Protein AF-A0A498JX11-F1 (afdb_monomer_lite)

InterPro domains:
  IPR011598 Myc-type, basic helix-loop-helix (bHLH) domain [PF00010] (47-92)
  IPR011598 Myc-type, basic helix-loop-helix (bHLH) domain [PS50888] (42-91)
  IPR011598 Myc-type, basic helix-loop-helix (bHLH) domain [SM00353] (48-97)
  IPR036638 Helix-loop-helix DNA-binding domain superfamily [G3DSA:4.10.280.10] (25-108)
  IPR036638 Helix-loop-helix DNA-binding domain superfamily [SSF47459] (40-107)
  IPR045084 Transcription factor AIB/MYC-like [PTHR11514] (12-120)

Organism: Malus domestica (NCBI:txid3750)

Radius of gyration: 34.38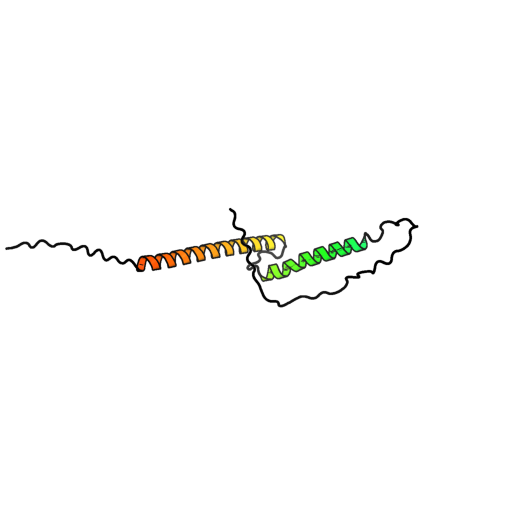 Å; chains: 1; bounding box: 80×52×100 Å

Structure (mmCIF, N/CA/C/O backbone):
data_AF-A0A498JX11-F1
#
_entry.id   AF-A0A498JX11-F1
#
loop_
_atom_site.group_PDB
_atom_site.id
_atom_site.type_symbol
_atom_site.label_atom_id
_atom_site.label_alt_id
_atom_site.label_comp_id
_atom_site.label_asym_id
_atom_site.label_entity_id
_atom_site.label_seq_id
_atom_site.pdbx_PDB_ins_code
_atom_site.Cartn_x
_atom_site.Cartn_y
_atom_site.Cartn_z
_atom_site.occupancy
_atom_site.B_iso_or_equiv
_atom_site.auth_seq_id
_atom_site.auth_comp_id
_atom_site.auth_asym_id
_atom_site.auth_atom_id
_atom_site.pdbx_PDB_model_num
ATOM 1 N N . MET A 1 1 ? 4.406 -20.266 25.451 1.00 38.91 1 MET A N 1
ATOM 2 C CA . MET A 1 1 ? 3.554 -20.616 24.299 1.00 38.91 1 MET A CA 1
ATOM 3 C C . MET A 1 1 ? 3.260 -19.343 23.528 1.00 38.91 1 MET A C 1
ATOM 5 O O . MET A 1 1 ? 2.723 -18.423 24.124 1.00 38.91 1 MET A O 1
ATOM 9 N N . VAL A 1 2 ? 3.672 -19.253 22.264 1.00 48.50 2 VAL A N 1
ATOM 10 C CA . VAL A 1 2 ? 3.194 -18.215 21.340 1.00 48.50 2 VAL A CA 1
ATOM 11 C C . VAL A 1 2 ? 2.229 -18.909 20.391 1.00 48.50 2 VAL A C 1
ATOM 13 O O . VAL A 1 2 ? 2.639 -19.773 19.618 1.00 48.50 2 VAL A O 1
ATOM 16 N N . ASP A 1 3 ? 0.941 -18.621 20.535 1.00 47.66 3 ASP A N 1
ATOM 17 C CA . ASP A 1 3 ? -0.094 -19.278 19.746 1.00 47.66 3 ASP A CA 1
ATOM 18 C C . ASP A 1 3 ? -0.026 -18.777 18.304 1.00 47.66 3 ASP A C 1
ATOM 20 O O . ASP A 1 3 ? -0.238 -17.600 18.000 1.00 47.66 3 ASP A O 1
ATOM 24 N N . GLY A 1 4 ? 0.336 -19.697 17.412 1.00 51.31 4 GLY A N 1
ATOM 25 C CA . GLY A 1 4 ? 0.291 -19.502 15.976 1.00 51.31 4 GLY A CA 1
ATOM 26 C C . GLY A 1 4 ? -1.156 -19.428 15.509 1.00 51.31 4 GLY A C 1
ATOM 27 O O . GLY A 1 4 ? -1.877 -20.424 15.517 1.00 51.31 4 GLY A O 1
ATOM 28 N N . PHE A 1 5 ? -1.574 -18.252 15.056 1.00 55.84 5 PHE A N 1
ATOM 29 C CA . PHE A 1 5 ? -2.857 -18.085 14.386 1.00 55.84 5 PHE A CA 1
ATOM 30 C C . PHE A 1 5 ? -2.720 -18.449 12.906 1.00 55.84 5 PHE A C 1
ATOM 32 O O . PHE A 1 5 ? -2.369 -17.623 12.066 1.00 55.84 5 PHE A O 1
ATOM 39 N N . ASN A 1 6 ? -3.009 -19.713 12.593 1.00 54.31 6 ASN A N 1
ATOM 40 C CA . ASN A 1 6 ? -3.328 -20.159 11.241 1.00 54.31 6 ASN A CA 1
ATOM 41 C C . ASN A 1 6 ? -4.836 -19.977 11.012 1.00 54.31 6 ASN A C 1
ATOM 43 O O . ASN A 1 6 ? -5.638 -20.762 11.520 1.00 54.31 6 ASN A O 1
ATOM 47 N N . VAL A 1 7 ? -5.233 -18.947 10.262 1.00 51.97 7 VAL A N 1
ATOM 48 C CA . VAL A 1 7 ? -6.620 -18.786 9.807 1.00 51.97 7 VAL A CA 1
ATOM 49 C C . VAL A 1 7 ? -6.701 -19.257 8.361 1.00 51.97 7 VAL A C 1
ATOM 51 O O . VAL A 1 7 ? -6.302 -18.568 7.425 1.00 51.97 7 VAL A O 1
ATOM 54 N N . GLN A 1 8 ? -7.239 -20.463 8.194 1.00 43.38 8 GLN A N 1
ATOM 55 C CA . GLN A 1 8 ? -7.683 -21.007 6.919 1.00 43.38 8 GLN A CA 1
ATOM 56 C C . GLN A 1 8 ? -8.914 -20.218 6.444 1.00 43.38 8 GLN A C 1
ATOM 58 O O . GLN A 1 8 ? -10.051 -20.651 6.623 1.00 43.38 8 GLN A O 1
ATOM 63 N N . THR A 1 9 ? -8.713 -19.062 5.817 1.00 40.97 9 THR A N 1
ATOM 64 C CA . THR A 1 9 ? -9.792 -18.386 5.090 1.00 40.97 9 THR A CA 1
ATOM 65 C C . THR A 1 9 ? -9.916 -19.028 3.711 1.00 40.97 9 THR A C 1
ATOM 67 O O . THR A 1 9 ? -9.138 -18.748 2.800 1.00 40.97 9 THR A O 1
ATOM 70 N N . ARG A 1 10 ? -10.895 -19.925 3.545 1.00 53.28 10 ARG A N 1
ATOM 71 C CA . ARG A 1 10 ? -11.381 -20.320 2.218 1.00 53.28 10 ARG A CA 1
ATOM 72 C C . ARG A 1 10 ? -12.186 -19.158 1.638 1.00 53.28 10 ARG A C 1
ATOM 74 O O . ARG A 1 10 ? -13.360 -19.005 1.952 1.00 53.28 10 ARG A O 1
ATOM 81 N N . VAL A 1 11 ? -11.547 -18.351 0.798 1.00 43.91 11 VAL A N 1
ATOM 82 C CA . VAL A 1 11 ? -12.245 -17.463 -0.138 1.00 43.91 11 VAL A CA 1
ATOM 83 C C . VAL A 1 11 ? -12.366 -18.220 -1.456 1.00 43.91 11 VAL A C 1
ATOM 85 O O . VAL A 1 11 ? -11.358 -18.556 -2.077 1.00 43.91 11 VAL A O 1
ATOM 88 N N . SER A 1 12 ? -13.600 -18.554 -1.835 1.00 46.38 12 SER A N 1
ATOM 89 C CA . SER A 1 12 ? -13.906 -19.169 -3.125 1.00 46.38 12 SER A CA 1
ATOM 90 C C . SER A 1 12 ? -13.601 -18.208 -4.275 1.00 46.38 12 SER A C 1
ATOM 92 O O . SER A 1 12 ? -14.033 -17.061 -4.281 1.00 46.38 12 SER A O 1
ATOM 94 N N . SER A 1 13 ? -12.843 -18.759 -5.221 1.00 57.03 13 SER A N 1
ATOM 95 C CA . SER A 1 13 ? -12.492 -18.366 -6.585 1.00 57.03 13 SER A CA 1
ATOM 96 C C . SER A 1 13 ? -13.378 -17.364 -7.335 1.00 57.03 13 SER A C 1
ATOM 98 O O . SER A 1 13 ? -14.530 -17.660 -7.629 1.00 57.03 13 SER A O 1
ATOM 100 N N . SER A 1 14 ? -12.730 -16.291 -7.802 1.00 53.22 14 SER A N 1
ATOM 101 C CA . SER A 1 14 ? -12.893 -15.593 -9.098 1.00 53.22 14 SER A CA 1
ATOM 102 C C . SER A 1 14 ? -11.973 -14.358 -9.015 1.00 53.22 14 SER A C 1
ATOM 104 O O . SER A 1 14 ? -12.161 -13.546 -8.122 1.00 53.22 14 SER A O 1
ATOM 106 N N . GLU A 1 15 ? -10.893 -14.154 -9.766 1.00 49.22 15 GLU A N 1
ATOM 107 C CA . GLU A 1 15 ? -10.602 -14.497 -11.150 1.00 49.22 15 GLU A CA 1
ATOM 108 C C . GLU A 1 15 ? -9.106 -14.804 -11.322 1.00 49.22 15 GLU A C 1
ATOM 110 O O . GLU A 1 15 ? -8.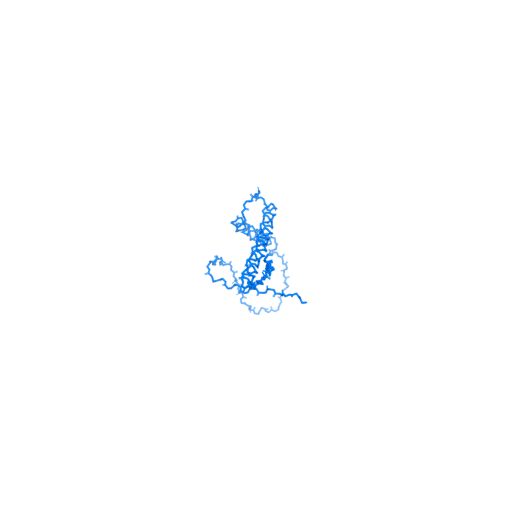225 -14.085 -10.846 1.00 49.22 15 GLU A O 1
ATOM 115 N N . LEU A 1 16 ? -8.825 -15.908 -12.009 1.00 41.50 16 LEU A N 1
ATOM 116 C CA . LEU A 1 16 ? -7.495 -16.262 -12.481 1.00 41.50 16 LEU A CA 1
ATOM 117 C C . LEU A 1 16 ? -7.209 -15.453 -13.747 1.00 41.50 16 LEU A C 1
ATOM 119 O O . LEU A 1 16 ? -7.772 -15.740 -14.803 1.00 41.50 16 LEU A O 1
ATOM 123 N N . LEU A 1 17 ? -6.291 -14.493 -13.660 1.00 41.75 17 LEU A N 1
ATOM 124 C CA . LEU A 1 17 ? -5.595 -14.001 -14.845 1.00 41.75 17 LEU A CA 1
ATOM 125 C C . LEU A 1 17 ? -4.684 -15.128 -15.347 1.00 41.75 17 LEU A C 1
ATOM 127 O O . LEU A 1 17 ? -3.610 -15.378 -14.800 1.00 41.75 17 LEU A O 1
ATOM 131 N N . LYS A 1 18 ? -5.186 -15.853 -16.350 1.00 41.59 18 LYS A N 1
ATOM 132 C CA . LYS A 1 18 ? -4.407 -16.735 -17.218 1.00 41.59 18 LYS A CA 1
ATOM 133 C C . LYS A 1 18 ? -3.422 -15.879 -18.011 1.00 41.59 18 LYS A C 1
ATOM 135 O O . LYS A 1 18 ? -3.859 -15.080 -18.828 1.00 41.59 18 LYS A O 1
ATOM 140 N N . ASP A 1 19 ? -2.134 -16.122 -17.821 1.00 37.06 19 ASP A N 1
ATOM 141 C CA . ASP A 1 19 ? -1.141 -15.943 -18.877 1.00 37.06 19 ASP A CA 1
ATOM 142 C C . ASP A 1 19 ? -0.422 -17.289 -19.040 1.00 37.06 19 ASP A C 1
ATOM 144 O O . ASP A 1 19 ? 0.298 -17.751 -18.155 1.00 37.06 19 ASP A O 1
ATOM 148 N N . GLU A 1 20 ? -0.737 -17.944 -20.156 1.00 42.91 20 GLU A N 1
ATOM 149 C CA . GLU A 1 20 ? -0.110 -19.156 -20.690 1.00 42.91 20 GLU A CA 1
ATOM 150 C C . GLU A 1 20 ? 1.077 -18.782 -21.602 1.00 42.91 20 GLU A C 1
ATOM 152 O O . GLU A 1 20 ? 1.168 -17.654 -22.086 1.00 42.91 20 GLU A O 1
ATOM 157 N N . SER A 1 21 ? 1.914 -19.782 -21.909 1.00 35.34 21 SER A N 1
ATOM 158 C CA . SER A 1 21 ? 3.162 -19.794 -22.710 1.00 35.34 21 SER A CA 1
ATOM 159 C C . SER A 1 21 ? 4.454 -19.564 -21.900 1.00 35.34 21 SER A C 1
ATOM 161 O O . SER A 1 21 ? 4.690 -18.495 -21.354 1.00 35.34 21 SER A O 1
ATOM 163 N N . SER A 1 22 ? 5.375 -20.518 -21.728 1.00 31.33 22 SER A N 1
ATOM 164 C CA . SER A 1 22 ? 5.515 -21.885 -22.247 1.00 31.33 22 SER A CA 1
ATOM 165 C C . SER A 1 22 ? 6.351 -22.707 -21.261 1.00 31.33 22 SER A C 1
ATOM 167 O O . SER A 1 22 ? 7.489 -22.347 -20.968 1.00 31.33 22 SER A O 1
ATOM 169 N N . THR A 1 23 ? 5.833 -23.841 -20.784 1.00 37.31 23 THR A N 1
ATOM 170 C CA . THR A 1 23 ? 6.665 -24.919 -20.229 1.00 37.31 23 THR A CA 1
ATOM 171 C C . THR A 1 23 ? 6.948 -25.909 -21.355 1.00 37.31 23 THR A C 1
ATOM 173 O O . THR A 1 23 ? 6.118 -26.751 -21.678 1.00 37.31 23 THR A O 1
ATOM 176 N N . GLN A 1 24 ? 8.115 -25.804 -21.995 1.00 42.91 24 GLN A N 1
ATOM 177 C CA . GLN A 1 24 ? 8.621 -26.901 -22.820 1.00 42.91 24 GLN A CA 1
ATOM 178 C C . GLN A 1 24 ? 9.333 -27.890 -21.898 1.00 42.91 24 GLN A C 1
ATOM 180 O O . GLN A 1 24 ? 10.469 -27.684 -21.475 1.00 42.91 24 GLN A O 1
ATOM 185 N N . ILE A 1 25 ? 8.615 -28.947 -21.527 1.00 43.00 25 ILE A N 1
ATOM 186 C CA . ILE A 1 25 ? 9.205 -30.161 -20.970 1.00 43.00 25 ILE A CA 1
ATOM 187 C C . ILE A 1 25 ? 9.808 -30.901 -22.164 1.00 43.00 25 ILE A C 1
ATOM 189 O O . ILE A 1 25 ? 9.102 -31.614 -22.870 1.00 43.00 25 ILE A O 1
ATOM 193 N N . ASP A 1 26 ? 11.091 -30.676 -22.430 1.00 40.62 26 ASP A N 1
ATOM 194 C CA . ASP A 1 26 ? 11.796 -31.396 -23.489 1.00 40.62 26 ASP A CA 1
ATOM 195 C C . ASP A 1 26 ? 12.120 -32.820 -23.009 1.00 40.62 26 ASP A C 1
ATOM 197 O O . ASP A 1 26 ? 12.813 -33.033 -22.003 1.00 40.62 26 ASP A O 1
ATOM 201 N N . GLU A 1 27 ? 11.575 -33.811 -23.715 1.00 48.00 27 GLU A N 1
ATOM 202 C CA . GLU A 1 27 ? 11.805 -35.231 -23.474 1.00 48.00 27 GLU A CA 1
ATOM 203 C C . GLU A 1 27 ? 13.307 -35.559 -23.518 1.00 48.00 27 GLU A C 1
ATOM 205 O O . GLU A 1 27 ? 13.997 -35.419 -24.532 1.00 48.00 27 GLU A O 1
ATOM 210 N N . ARG A 1 28 ? 13.840 -36.058 -22.398 1.00 48.53 28 ARG A N 1
ATOM 211 C CA . ARG A 1 28 ? 15.245 -36.462 -22.284 1.00 48.53 28 ARG A CA 1
ATOM 212 C C . ARG A 1 28 ? 15.507 -37.759 -23.050 1.00 48.53 28 ARG A C 1
ATOM 214 O O . ARG A 1 28 ? 15.408 -38.853 -22.499 1.00 48.53 28 ARG A O 1
ATOM 221 N N . LYS A 1 29 ? 15.948 -37.640 -24.304 1.00 56.69 29 LYS A N 1
ATOM 222 C CA . LYS A 1 29 ? 16.572 -38.740 -25.057 1.00 56.69 29 LYS A CA 1
ATOM 223 C C . LYS A 1 29 ? 18.043 -38.914 -24.627 1.00 56.69 29 LYS A C 1
ATOM 225 O O . LYS A 1 29 ? 18.803 -37.947 -24.720 1.00 56.69 29 LYS A O 1
ATOM 230 N N . PRO A 1 30 ? 18.507 -40.109 -24.201 1.00 53.78 30 PRO A N 1
ATOM 231 C CA . PRO A 1 30 ? 19.900 -40.302 -23.792 1.00 53.78 30 PRO A CA 1
ATOM 232 C C . PRO A 1 30 ? 20.840 -40.196 -25.003 1.00 53.78 30 PRO A C 1
ATOM 234 O O . PRO A 1 30 ? 20.876 -41.085 -25.856 1.00 53.78 30 PRO A O 1
ATOM 237 N N . ARG A 1 31 ? 21.611 -39.106 -25.107 1.00 59.78 31 ARG A N 1
ATOM 238 C CA . ARG A 1 31 ? 22.662 -38.955 -26.127 1.00 59.78 31 ARG A CA 1
ATOM 239 C C . ARG A 1 31 ? 24.001 -39.473 -25.590 1.00 59.78 31 ARG A C 1
ATOM 241 O O . ARG A 1 31 ? 24.430 -39.126 -24.493 1.00 59.78 31 ARG A O 1
ATOM 248 N N . LYS A 1 32 ? 24.620 -40.360 -26.377 1.00 50.31 32 LYS A N 1
ATOM 249 C CA . LYS A 1 32 ? 25.872 -41.079 -26.096 1.00 50.31 32 LYS A CA 1
ATOM 250 C C . LYS A 1 32 ? 27.052 -40.120 -25.870 1.00 50.31 32 LYS A C 1
ATOM 252 O O . LYS A 1 32 ? 27.141 -39.070 -26.498 1.00 50.31 32 LYS A O 1
ATOM 257 N N . ARG A 1 33 ? 27.957 -40.538 -24.976 1.00 54.28 33 ARG A N 1
ATOM 258 C CA . ARG A 1 33 ? 29.200 -39.863 -24.562 1.00 54.28 33 ARG A CA 1
ATOM 259 C C . ARG A 1 33 ? 30.039 -39.393 -25.756 1.00 54.28 33 ARG A C 1
ATOM 261 O O . ARG A 1 33 ? 30.343 -40.194 -26.633 1.00 54.28 33 ARG A O 1
ATOM 268 N N . GLY A 1 34 ? 30.504 -38.143 -25.694 1.00 58.97 34 GLY A N 1
ATOM 269 C CA . GLY A 1 34 ? 31.656 -37.672 -26.468 1.00 58.97 34 GLY A CA 1
ATOM 270 C C . GLY A 1 34 ? 31.443 -36.368 -27.233 1.00 58.97 34 GLY A C 1
ATOM 271 O O . GLY A 1 34 ? 31.325 -36.403 -28.451 1.00 58.97 34 GLY A O 1
ATOM 272 N N . ARG A 1 35 ? 31.437 -35.232 -26.522 1.00 64.38 35 ARG A N 1
ATOM 273 C CA . ARG A 1 35 ? 31.999 -33.912 -26.901 1.00 64.38 35 ARG A CA 1
ATOM 274 C C . ARG A 1 35 ? 31.728 -32.935 -25.744 1.00 64.38 35 ARG A C 1
ATOM 276 O O . ARG A 1 35 ? 30.704 -33.048 -25.080 1.00 64.38 35 ARG A O 1
ATOM 283 N N . LYS A 1 36 ? 32.706 -32.079 -25.432 1.00 60.72 36 LYS A N 1
ATOM 284 C CA . LYS A 1 36 ? 32.721 -31.172 -24.267 1.00 60.72 36 LYS A CA 1
ATOM 285 C C . LYS A 1 36 ? 31.463 -30.280 -24.218 1.00 60.72 36 LYS A C 1
ATOM 287 O O . LYS A 1 36 ? 30.979 -29.919 -25.289 1.00 60.72 36 LYS A O 1
ATOM 292 N N . PRO A 1 37 ? 30.960 -29.897 -23.026 1.00 58.03 37 PRO A N 1
ATOM 293 C CA . PRO A 1 37 ? 29.946 -28.858 -22.928 1.00 58.03 37 PRO A CA 1
ATOM 294 C C . PRO A 1 37 ? 30.620 -27.544 -23.320 1.00 58.03 37 PRO A C 1
ATOM 296 O O . PRO A 1 37 ? 31.482 -27.051 -22.592 1.00 58.03 37 PRO A O 1
ATOM 299 N N . ASP A 1 38 ? 30.298 -27.027 -24.503 1.00 55.47 38 ASP A N 1
ATOM 300 C CA . ASP A 1 38 ? 30.642 -25.646 -24.805 1.00 55.47 38 ASP A CA 1
ATOM 301 C C . ASP A 1 38 ? 29.715 -24.765 -23.973 1.00 55.47 38 ASP A C 1
ATOM 303 O O . ASP A 1 38 ? 28.487 -24.832 -24.043 1.00 55.47 38 ASP A O 1
ATOM 307 N N . ASN A 1 39 ? 30.351 -24.065 -23.058 1.00 52.03 39 ASN A N 1
ATOM 308 C CA . A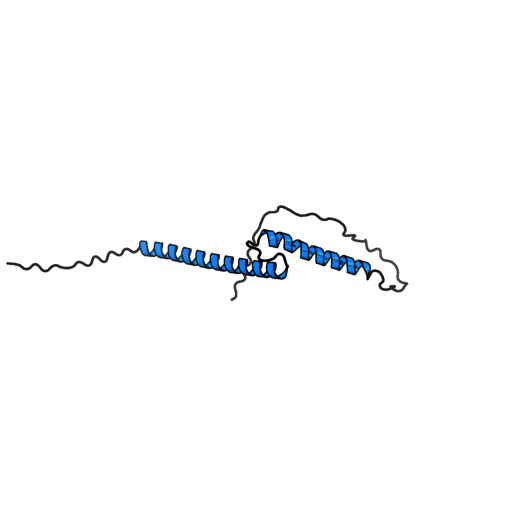SN A 1 39 ? 29.752 -23.378 -21.948 1.00 52.03 39 ASN A CA 1
ATOM 309 C C . ASN A 1 39 ? 29.331 -21.979 -22.412 1.00 52.03 39 ASN A C 1
ATOM 311 O O . ASN A 1 39 ? 30.179 -21.153 -22.735 1.00 52.03 39 ASN A O 1
ATOM 315 N N . GLY A 1 40 ? 28.030 -21.695 -22.349 1.00 57.09 40 GLY A N 1
ATOM 316 C CA . GLY A 1 40 ? 27.562 -20.428 -21.783 1.00 57.09 40 GLY A CA 1
ATOM 317 C C . GLY A 1 40 ? 27.595 -19.178 -22.665 1.00 57.09 40 GLY A C 1
ATOM 318 O O . GLY A 1 40 ? 28.219 -18.186 -22.293 1.00 57.09 40 GLY A O 1
ATOM 319 N N . ARG A 1 41 ? 26.821 -19.150 -23.760 1.00 52.19 41 ARG A N 1
ATOM 320 C CA . ARG A 1 41 ? 26.483 -17.885 -24.448 1.00 52.19 41 ARG A CA 1
ATOM 321 C C . ARG A 1 41 ? 24.991 -17.685 -24.735 1.00 52.19 41 ARG A C 1
ATOM 323 O O . ARG A 1 41 ? 24.636 -17.084 -25.741 1.00 52.19 41 ARG A O 1
ATOM 330 N N . GLU A 1 42 ? 24.126 -18.117 -23.821 1.00 54.56 42 GLU A N 1
ATOM 331 C CA . GLU A 1 42 ? 22.724 -17.650 -23.759 1.00 54.56 42 GLU A CA 1
ATOM 332 C C . GLU A 1 42 ? 22.533 -16.445 -22.805 1.00 54.56 42 GLU A C 1
ATOM 334 O O . GLU A 1 42 ? 21.444 -15.887 -22.685 1.00 54.56 42 GLU A O 1
ATOM 339 N N . GLU A 1 43 ? 23.592 -15.999 -22.127 1.00 58.75 43 GLU A N 1
ATOM 340 C CA . GLU A 1 43 ? 23.456 -15.302 -20.836 1.00 58.75 43 GLU A CA 1
ATOM 341 C C . GLU A 1 43 ? 23.417 -13.753 -20.788 1.00 58.75 43 GLU A C 1
ATOM 343 O O . GLU A 1 43 ? 23.196 -13.220 -19.705 1.00 58.75 43 GLU A O 1
ATOM 348 N N . PRO A 1 44 ? 23.517 -12.950 -21.866 1.00 56.09 44 PRO A N 1
ATOM 349 C CA . PRO A 1 44 ? 23.193 -11.518 -21.735 1.00 56.09 44 PRO A CA 1
ATOM 350 C C . PRO A 1 44 ? 21.705 -11.206 -21.953 1.00 56.09 44 PRO A C 1
ATOM 352 O O . PRO A 1 44 ? 21.115 -10.434 -21.200 1.00 56.09 44 PRO A O 1
ATOM 355 N N . LEU A 1 45 ? 21.086 -11.787 -22.988 1.00 59.25 45 LEU A N 1
ATOM 356 C CA . LEU A 1 45 ? 19.732 -11.407 -23.418 1.00 59.25 45 LEU A CA 1
ATOM 357 C C . LEU A 1 45 ? 18.652 -11.995 -22.501 1.00 59.25 45 LEU A C 1
ATOM 359 O O . LEU A 1 45 ? 17.742 -11.275 -22.093 1.00 59.25 45 LEU A O 1
ATOM 363 N N . ASN A 1 46 ? 18.809 -13.258 -22.095 1.00 80.25 46 ASN A N 1
ATOM 364 C CA . ASN A 1 46 ? 17.856 -13.947 -21.224 1.00 80.25 46 ASN A CA 1
ATOM 365 C C . ASN A 1 46 ? 17.838 -13.344 -19.804 1.00 80.25 46 ASN A C 1
ATOM 367 O O . ASN A 1 46 ? 16.775 -13.098 -19.241 1.00 80.25 46 ASN A O 1
ATOM 371 N N . ASN A 1 47 ? 18.999 -12.964 -19.256 1.00 91.00 47 ASN A N 1
ATOM 372 C CA . ASN A 1 47 ? 19.080 -12.295 -17.952 1.00 91.00 47 ASN A CA 1
ATOM 373 C C . ASN A 1 47 ? 18.431 -10.892 -17.968 1.00 91.00 47 ASN A C 1
ATOM 375 O O . ASN A 1 47 ? 17.698 -10.518 -17.049 1.00 91.00 47 ASN A O 1
ATOM 379 N N . VAL A 1 48 ? 18.627 -10.116 -19.043 1.00 93.75 48 VAL A N 1
ATOM 380 C CA . VAL A 1 48 ? 17.977 -8.800 -19.210 1.00 93.75 48 VAL A CA 1
ATOM 381 C C . VAL A 1 48 ? 16.453 -8.933 -19.305 1.00 93.75 48 VAL A C 1
ATOM 383 O O . VAL A 1 48 ? 15.720 -8.130 -18.715 1.00 93.75 48 VAL A O 1
ATOM 386 N N . GLU A 1 49 ? 15.953 -9.938 -20.024 1.00 92.12 49 GLU A N 1
ATOM 387 C CA . GLU A 1 49 ? 14.520 -10.225 -20.118 1.00 92.12 49 GLU A CA 1
ATOM 388 C C . GLU A 1 49 ? 13.943 -10.737 -18.794 1.00 92.12 49 GLU A C 1
ATOM 390 O O . GLU A 1 49 ? 12.899 -10.240 -18.356 1.00 92.12 49 GLU A O 1
ATOM 395 N N . ALA A 1 50 ? 14.649 -11.634 -18.105 1.00 93.31 50 ALA A N 1
ATOM 396 C CA . ALA A 1 50 ? 14.276 -12.136 -16.787 1.00 93.31 50 ALA A CA 1
ATOM 397 C C . ALA A 1 50 ? 14.169 -11.000 -15.754 1.00 93.31 50 ALA A C 1
ATOM 399 O O . ALA A 1 50 ? 13.157 -10.879 -15.054 1.00 93.31 50 ALA A O 1
ATOM 400 N N . GLU A 1 51 ? 15.147 -10.092 -15.694 1.00 95.94 51 GLU A N 1
ATOM 401 C CA . GLU A 1 51 ? 15.092 -8.934 -14.793 1.00 95.94 51 GLU A CA 1
ATOM 402 C C . GLU A 1 51 ? 13.976 -7.957 -15.193 1.00 95.94 51 GLU A C 1
ATOM 404 O O . GLU A 1 51 ? 13.278 -7.407 -14.332 1.00 95.94 51 GLU A O 1
ATOM 409 N N . ARG A 1 52 ? 13.724 -7.768 -16.495 1.00 96.44 52 ARG A N 1
ATOM 410 C CA . ARG A 1 52 ? 12.583 -6.966 -16.964 1.00 96.44 52 ARG A CA 1
ATOM 411 C C . ARG A 1 52 ? 11.260 -7.559 -16.477 1.00 96.44 52 ARG A C 1
ATOM 413 O O . ARG A 1 52 ? 10.415 -6.813 -15.977 1.00 96.44 52 ARG A O 1
ATOM 420 N N . GLN A 1 53 ? 11.068 -8.871 -16.601 1.00 96.19 53 GLN A N 1
ATOM 421 C CA . GLN A 1 53 ? 9.876 -9.561 -16.102 1.00 96.19 53 GLN A CA 1
ATOM 422 C C . GLN A 1 53 ? 9.752 -9.441 -14.579 1.00 96.19 53 GLN A C 1
ATOM 424 O O . GLN A 1 53 ? 8.677 -9.108 -14.077 1.00 96.19 53 GLN A O 1
ATOM 429 N N . ARG A 1 54 ? 10.856 -9.603 -13.839 1.00 97.31 54 ARG A N 1
ATOM 430 C CA . ARG A 1 54 ? 10.892 -9.404 -12.383 1.00 97.31 54 ARG A CA 1
ATOM 431 C C . ARG A 1 54 ? 10.429 -7.997 -11.993 1.00 97.31 54 ARG A C 1
ATOM 433 O O . ARG A 1 54 ? 9.575 -7.857 -11.114 1.00 97.31 54 ARG A O 1
ATOM 440 N N . ARG A 1 55 ? 10.918 -6.954 -12.676 1.00 97.38 55 ARG A N 1
ATOM 441 C CA . ARG A 1 55 ? 10.494 -5.559 -12.448 1.00 97.38 55 ARG A CA 1
ATOM 442 C C . ARG A 1 55 ? 9.030 -5.325 -12.808 1.00 97.38 55 ARG A C 1
ATOM 444 O O . ARG A 1 55 ? 8.331 -4.653 -12.051 1.00 97.38 55 ARG A O 1
ATOM 451 N N . LYS A 1 56 ? 8.546 -5.886 -13.923 1.00 97.25 56 LYS A N 1
ATOM 452 C CA . LYS A 1 56 ? 7.126 -5.815 -14.313 1.00 97.25 56 LYS A CA 1
ATOM 453 C C . LYS A 1 56 ? 6.232 -6.449 -13.247 1.00 97.25 56 LYS A C 1
ATOM 455 O O . LYS A 1 56 ? 5.305 -5.793 -12.785 1.00 97.25 56 LYS A O 1
ATOM 460 N N . LYS A 1 57 ? 6.563 -7.660 -12.791 1.00 96.75 57 LYS A N 1
ATOM 461 C CA . LYS A 1 57 ? 5.825 -8.382 -11.742 1.00 96.75 57 LYS A CA 1
ATOM 462 C C . LYS A 1 57 ? 5.802 -7.620 -10.417 1.00 96.75 57 LYS A C 1
ATOM 464 O O . LYS A 1 57 ? 4.772 -7.570 -9.752 1.00 96.75 57 LYS A O 1
ATOM 469 N N . LEU A 1 58 ? 6.918 -6.994 -10.036 1.00 96.62 58 LEU A N 1
ATOM 470 C CA . LEU A 1 58 ? 6.966 -6.126 -8.858 1.00 96.62 58 LEU A CA 1
ATOM 471 C C . LEU A 1 58 ? 6.047 -4.907 -9.031 1.00 96.62 58 LEU A C 1
ATOM 473 O O . LEU A 1 58 ? 5.249 -4.607 -8.148 1.00 96.62 58 LEU A O 1
ATOM 477 N N . ASN A 1 59 ? 6.133 -4.223 -10.174 1.00 96.81 59 ASN A N 1
ATOM 478 C CA . ASN A 1 59 ? 5.338 -3.027 -10.454 1.00 96.81 59 ASN A CA 1
ATOM 479 C C . ASN A 1 59 ? 3.835 -3.326 -10.542 1.00 96.81 59 ASN A C 1
ATOM 481 O O . ASN A 1 59 ? 3.034 -2.519 -10.081 1.00 96.81 59 ASN A O 1
ATOM 485 N N . GLN A 1 60 ? 3.450 -4.499 -11.050 1.00 97.12 60 GLN A N 1
ATOM 486 C CA . GLN A 1 60 ? 2.056 -4.944 -11.089 1.00 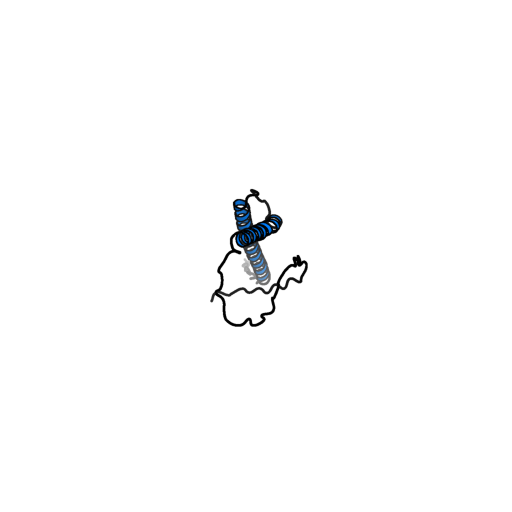97.12 60 GLN A CA 1
ATOM 487 C C . GLN A 1 60 ? 1.411 -4.963 -9.700 1.00 97.12 60 GLN A C 1
ATOM 489 O O . GLN A 1 60 ? 0.246 -4.612 -9.578 1.00 97.12 60 GLN A O 1
ATOM 494 N N . ARG A 1 61 ? 2.164 -5.293 -8.642 1.00 96.88 61 ARG A N 1
ATOM 495 C CA . ARG A 1 61 ? 1.642 -5.340 -7.264 1.00 96.88 61 ARG A CA 1
ATOM 496 C C . ARG A 1 61 ? 1.342 -3.963 -6.669 1.00 96.88 61 ARG A C 1
ATOM 498 O O . ARG A 1 61 ? 0.563 -3.877 -5.727 1.00 96.88 61 ARG A O 1
ATOM 505 N N . PHE A 1 62 ? 1.903 -2.884 -7.216 1.00 97.19 62 PHE A N 1
ATOM 506 C CA . PHE A 1 62 ? 1.612 -1.532 -6.732 1.00 97.19 62 PHE A CA 1
ATOM 507 C C . PHE A 1 62 ? 0.227 -1.029 -7.163 1.00 97.19 62 PHE A C 1
ATOM 509 O O . PHE A 1 62 ? -0.362 -0.226 -6.448 1.00 97.19 62 PHE A O 1
ATOM 516 N N . TYR A 1 63 ? -0.324 -1.504 -8.284 1.00 95.56 63 TYR A N 1
ATOM 517 C CA . TYR A 1 63 ? -1.671 -1.120 -8.727 1.00 95.56 63 TYR A CA 1
ATOM 518 C C . TYR A 1 63 ? -2.786 -1.564 -7.766 1.00 95.56 63 TYR A C 1
ATOM 520 O O . TYR A 1 63 ? -3.546 -0.698 -7.337 1.00 95.56 63 TYR A O 1
ATOM 528 N N . PRO A 1 64 ? -2.885 -2.846 -7.357 1.00 97.00 64 PRO A N 1
ATOM 529 C CA . PRO A 1 64 ? -3.877 -3.245 -6.366 1.00 97.00 64 PRO A CA 1
ATOM 530 C C . PRO A 1 64 ? -3.610 -2.590 -5.008 1.00 97.00 64 PRO A C 1
ATOM 532 O O . PRO A 1 64 ? -4.561 -2.239 -4.322 1.00 97.00 64 PRO A O 1
ATOM 535 N N . LEU A 1 65 ? -2.343 -2.340 -4.644 1.00 97.19 65 LEU A N 1
ATOM 536 C CA . LEU A 1 65 ? -2.026 -1.598 -3.422 1.00 97.19 65 LEU A CA 1
ATOM 537 C C . LEU A 1 65 ? -2.629 -0.183 -3.444 1.00 97.19 65 LEU A C 1
ATOM 539 O O . LEU A 1 65 ? -3.237 0.234 -2.465 1.00 97.19 65 LEU A O 1
ATOM 543 N N . ARG A 1 66 ? -2.536 0.532 -4.574 1.00 96.00 66 ARG A N 1
ATOM 544 C CA . ARG A 1 66 ? -3.174 1.851 -4.740 1.00 96.00 66 ARG A CA 1
ATOM 545 C C . ARG A 1 66 ? -4.697 1.799 -4.634 1.00 96.00 66 ARG A C 1
ATOM 547 O O . ARG A 1 66 ? -5.294 2.776 -4.208 1.00 96.00 66 ARG A O 1
ATOM 554 N N . ALA A 1 67 ? -5.321 0.693 -5.032 1.00 96.06 67 ALA A N 1
ATOM 555 C CA . ALA A 1 67 ? -6.773 0.553 -4.975 1.00 96.06 67 ALA A CA 1
ATOM 556 C C . ALA A 1 67 ? -7.301 0.369 -3.542 1.00 96.06 67 ALA A C 1
ATOM 558 O O . ALA A 1 67 ? -8.435 0.746 -3.263 1.00 96.06 67 ALA A O 1
ATOM 559 N N . VAL A 1 68 ? -6.500 -0.212 -2.641 1.00 96.69 68 VAL A N 1
ATOM 560 C CA . VAL A 1 68 ? -6.937 -0.546 -1.271 1.00 96.69 68 VAL A CA 1
ATOM 561 C C . VAL A 1 68 ? -6.494 0.462 -0.210 1.00 96.69 68 VAL A C 1
ATOM 563 O O . VAL A 1 68 ? -7.068 0.475 0.876 1.00 96.69 68 VAL A O 1
ATOM 566 N N . VAL A 1 69 ? -5.478 1.286 -0.488 1.00 96.56 69 VAL A N 1
ATOM 567 C CA . VAL A 1 69 ? -4.969 2.290 0.460 1.00 96.56 69 VAL A CA 1
ATOM 568 C C . VAL A 1 69 ? -5.694 3.624 0.244 1.00 96.56 69 VAL A C 1
ATOM 570 O O . VAL A 1 69 ? -5.555 4.221 -0.826 1.00 96.56 69 VAL A O 1
ATOM 573 N N . PRO A 1 70 ? -6.452 4.126 1.234 1.00 94.00 70 PRO A N 1
ATOM 574 C CA . PRO A 1 70 ? -7.079 5.439 1.153 1.00 94.00 70 PRO A CA 1
ATOM 575 C C . PRO A 1 70 ? -6.054 6.563 1.371 1.00 94.00 70 PRO A C 1
ATOM 577 O O . PRO A 1 70 ? -5.068 6.380 2.078 1.00 94.00 70 PRO A O 1
ATOM 580 N N . ASN A 1 71 ? -6.331 7.750 0.820 1.00 88.94 71 ASN A N 1
ATOM 581 C CA . ASN A 1 71 ? -5.569 8.987 1.059 1.00 88.94 71 ASN A CA 1
ATOM 582 C C . ASN A 1 71 ? -4.064 8.884 0.759 1.00 88.94 71 ASN A C 1
ATOM 584 O O . ASN A 1 71 ? -3.229 9.183 1.608 1.00 88.94 71 ASN A O 1
ATOM 588 N N . ILE A 1 72 ? -3.716 8.485 -0.465 1.00 92.81 72 ILE A N 1
ATOM 589 C CA . ILE A 1 72 ? -2.315 8.391 -0.880 1.00 92.81 72 ILE A CA 1
ATOM 590 C C . ILE A 1 72 ? -1.713 9.800 -0.993 1.00 92.81 72 ILE A C 1
ATOM 592 O O . ILE A 1 72 ? -2.137 10.596 -1.832 1.00 92.81 72 ILE A O 1
ATOM 596 N N . SER A 1 73 ? -0.702 10.085 -0.172 1.00 92.75 73 SER A N 1
ATOM 597 C CA . SER A 1 73 ? -0.048 11.393 -0.060 1.00 92.75 73 SER A CA 1
ATOM 598 C C . SER A 1 73 ? 0.737 11.748 -1.322 1.00 92.75 73 SER A C 1
ATOM 600 O O . SER A 1 73 ? 0.660 12.867 -1.835 1.00 92.75 73 SER A O 1
ATOM 602 N N . LYS A 1 74 ? 1.477 10.772 -1.862 1.00 94.88 74 LYS A N 1
ATOM 603 C CA . LYS A 1 74 ? 2.231 10.903 -3.116 1.00 94.88 74 LYS A CA 1
ATOM 604 C C . LYS A 1 74 ? 2.236 9.597 -3.900 1.00 94.88 74 LYS A C 1
ATOM 606 O O . LYS A 1 74 ? 2.183 8.506 -3.345 1.00 94.88 74 LYS A O 1
ATOM 611 N N . MET A 1 75 ? 2.340 9.711 -5.223 1.00 93.56 75 MET A N 1
ATOM 612 C CA . MET A 1 75 ? 2.299 8.565 -6.143 1.00 93.56 75 MET A CA 1
ATOM 613 C C . MET A 1 75 ? 3.610 7.778 -6.251 1.00 93.56 75 MET A C 1
ATOM 615 O O . MET A 1 75 ? 3.638 6.743 -6.932 1.00 93.56 75 MET A O 1
ATOM 619 N N . ASP A 1 76 ? 4.685 8.245 -5.617 1.00 96.25 76 ASP A N 1
ATOM 620 C CA . ASP A 1 76 ? 5.954 7.530 -5.583 1.00 96.25 76 ASP A CA 1
ATOM 621 C C . ASP A 1 76 ? 5.887 6.282 -4.689 1.00 96.25 76 ASP A C 1
ATOM 623 O O . ASP A 1 76 ? 5.003 6.105 -3.850 1.00 96.25 76 ASP A O 1
ATOM 627 N N . LYS A 1 77 ? 6.832 5.363 -4.910 1.00 96.12 77 LYS A N 1
ATOM 628 C CA . LYS A 1 77 ? 6.810 4.045 -4.266 1.00 96.12 77 LYS A CA 1
ATOM 629 C C . LYS A 1 77 ? 7.046 4.119 -2.760 1.00 96.12 77 LYS A C 1
ATOM 631 O O . LYS A 1 77 ? 6.516 3.275 -2.048 1.00 96.12 77 LYS A O 1
ATOM 636 N N . ALA A 1 78 ? 7.855 5.067 -2.290 1.00 97.12 78 ALA A N 1
ATOM 637 C CA . ALA A 1 78 ? 8.207 5.151 -0.878 1.00 97.12 78 ALA A CA 1
ATOM 638 C C . ALA A 1 78 ? 7.024 5.688 -0.071 1.00 97.12 78 ALA A C 1
ATOM 640 O O . ALA A 1 78 ? 6.623 5.057 0.906 1.00 97.12 78 ALA A O 1
ATOM 641 N N . SER A 1 79 ? 6.415 6.784 -0.534 1.00 97.56 79 SER A N 1
ATOM 642 C CA . SER A 1 79 ? 5.217 7.339 0.094 1.00 97.56 79 SER A CA 1
ATOM 643 C C . SER A 1 79 ? 4.058 6.347 0.107 1.00 97.56 79 SER A C 1
ATOM 645 O O . SER A 1 79 ? 3.487 6.123 1.166 1.00 97.56 79 SER A O 1
ATOM 647 N N . LEU A 1 80 ? 3.788 5.647 -1.000 1.00 97.06 80 LEU A N 1
ATOM 648 C CA . LEU A 1 80 ? 2.718 4.644 -1.041 1.00 97.06 80 LEU A CA 1
ATOM 649 C C . LEU A 1 80 ? 2.919 3.498 -0.033 1.00 97.06 80 LEU A C 1
ATOM 651 O O . LEU A 1 80 ? 1.952 3.013 0.550 1.00 97.06 80 LEU A O 1
ATOM 655 N N . LEU A 1 81 ? 4.160 3.050 0.182 1.00 97.62 81 LEU A N 1
ATOM 656 C CA . LEU A 1 81 ? 4.447 2.027 1.192 1.00 97.62 81 LEU A CA 1
ATOM 657 C C . LEU A 1 81 ? 4.268 2.572 2.615 1.00 97.62 81 LEU A C 1
ATOM 659 O O . LEU A 1 81 ? 3.732 1.862 3.464 1.00 97.62 81 LEU A O 1
ATOM 663 N N . GLY A 1 82 ? 4.672 3.819 2.871 1.00 97.44 82 GLY A N 1
ATOM 664 C CA . GLY A 1 82 ? 4.453 4.485 4.159 1.00 97.44 82 GLY A CA 1
ATOM 665 C C . GLY A 1 82 ? 2.968 4.673 4.483 1.00 97.44 82 GLY A C 1
ATOM 666 O O . GLY A 1 82 ? 2.528 4.336 5.585 1.00 97.44 82 GLY A O 1
ATOM 667 N N . ASP A 1 83 ? 2.181 5.121 3.505 1.00 97.62 83 ASP A N 1
ATOM 668 C CA . ASP A 1 83 ? 0.731 5.289 3.635 1.00 97.62 83 ASP A CA 1
ATOM 669 C C . ASP A 1 83 ? 0.044 3.936 3.898 1.00 97.62 83 ASP A C 1
ATOM 671 O O . ASP A 1 83 ? -0.811 3.824 4.778 1.00 97.62 83 ASP A O 1
ATOM 675 N N . ALA A 1 84 ? 0.474 2.869 3.210 1.00 97.94 84 ALA A N 1
ATOM 676 C CA . ALA A 1 84 ? -0.047 1.518 3.421 1.00 97.94 84 ALA A CA 1
ATOM 677 C C . ALA A 1 84 ? 0.215 0.993 4.843 1.00 97.94 84 ALA A C 1
ATOM 679 O O . ALA A 1 84 ? -0.680 0.416 5.463 1.00 97.94 84 ALA A O 1
ATOM 680 N N . ILE A 1 85 ? 1.430 1.196 5.366 1.00 97.81 85 ILE A N 1
ATOM 681 C CA . ILE A 1 85 ? 1.790 0.806 6.737 1.00 97.81 85 ILE A CA 1
ATOM 682 C C . ILE A 1 85 ? 0.900 1.543 7.740 1.00 97.81 85 ILE A C 1
ATOM 684 O O . ILE A 1 85 ? 0.308 0.908 8.611 1.00 97.81 85 ILE A O 1
ATOM 688 N N . THR A 1 86 ? 0.764 2.859 7.572 1.00 97.69 86 THR A N 1
ATOM 689 C CA . THR A 1 86 ? -0.041 3.715 8.453 1.00 97.69 86 THR A CA 1
ATOM 690 C C . THR A 1 86 ? -1.507 3.276 8.469 1.00 97.69 86 THR A C 1
ATOM 692 O O . THR A 1 86 ? -2.116 3.121 9.528 1.00 97.69 86 THR A O 1
ATOM 695 N N . TYR A 1 87 ? -2.071 2.970 7.300 1.00 98.00 87 TYR A N 1
ATOM 696 C CA . TYR A 1 87 ? -3.450 2.502 7.213 1.00 98.00 87 TYR A CA 1
ATOM 697 C C . TYR A 1 87 ? -3.667 1.159 7.930 1.00 98.00 87 TYR A C 1
ATOM 699 O O . TYR A 1 87 ? -4.661 0.986 8.638 1.00 98.00 87 TYR A O 1
ATOM 707 N N . ILE A 1 88 ? -2.726 0.215 7.809 1.00 98.12 88 ILE A N 1
ATOM 708 C CA . ILE A 1 88 ? -2.800 -1.070 8.521 1.00 98.12 88 ILE A CA 1
ATOM 709 C C . ILE A 1 88 ? -2.745 -0.854 10.037 1.00 98.12 88 ILE A C 1
ATOM 711 O O . ILE A 1 88 ? -3.535 -1.463 10.762 1.00 98.12 88 ILE A O 1
ATOM 715 N N . THR A 1 89 ? -1.853 0.013 10.527 1.00 98.06 89 THR A N 1
ATOM 716 C CA . THR A 1 89 ? -1.762 0.303 11.966 1.00 98.06 89 THR A CA 1
ATOM 717 C C . THR A 1 89 ? -3.041 0.941 12.499 1.00 98.06 89 THR A C 1
ATOM 719 O O . THR A 1 89 ? -3.524 0.547 13.564 1.00 98.06 89 THR A O 1
ATOM 722 N N . ASP A 1 90 ? -3.657 1.838 11.729 1.00 97.38 90 ASP A N 1
ATOM 723 C CA . ASP A 1 90 ? -4.925 2.467 12.098 1.00 97.38 90 ASP A CA 1
ATOM 724 C C . ASP A 1 90 ? -6.069 1.452 12.156 1.00 97.38 90 ASP A C 1
ATOM 726 O O . ASP A 1 90 ? -6.877 1.472 13.087 1.00 97.38 90 ASP A O 1
ATOM 730 N N . LEU A 1 91 ? -6.143 0.534 11.186 1.00 97.94 91 LEU A N 1
ATOM 731 C CA . LEU A 1 91 ? -7.137 -0.539 11.190 1.00 97.94 91 LEU A CA 1
ATOM 732 C C . LEU A 1 91 ? -6.965 -1.464 12.398 1.00 97.94 91 LEU A C 1
ATOM 734 O O . LEU A 1 91 ? -7.949 -1.795 13.059 1.00 97.94 91 LEU A O 1
ATOM 738 N N . GLN A 1 92 ? -5.729 -1.842 12.733 1.00 97.94 92 GLN A N 1
ATOM 739 C CA . GLN A 1 92 ? -5.445 -2.649 13.922 1.00 97.94 92 GLN A CA 1
ATOM 740 C C . GLN A 1 92 ? -5.863 -1.931 15.210 1.00 97.94 92 GLN A C 1
ATOM 742 O O . GLN A 1 92 ? -6.446 -2.556 16.097 1.00 97.94 92 GLN A O 1
ATOM 747 N N . MET A 1 93 ? -5.609 -0.623 15.314 1.00 97.94 93 MET A N 1
ATOM 748 C CA . MET A 1 93 ? -6.039 0.172 16.464 1.00 97.94 93 MET A CA 1
ATOM 749 C C . MET A 1 93 ? -7.568 0.234 16.563 1.00 97.94 93 MET A C 1
ATOM 751 O O . MET A 1 93 ? -8.117 -0.005 17.637 1.00 97.94 93 MET A O 1
ATOM 755 N N . LYS A 1 94 ? -8.263 0.477 15.445 1.00 97.62 94 LYS A N 1
ATOM 756 C CA . LYS A 1 94 ? -9.734 0.500 15.391 1.00 97.62 94 LYS A CA 1
ATOM 757 C C . LYS A 1 94 ? -10.344 -0.830 15.823 1.00 97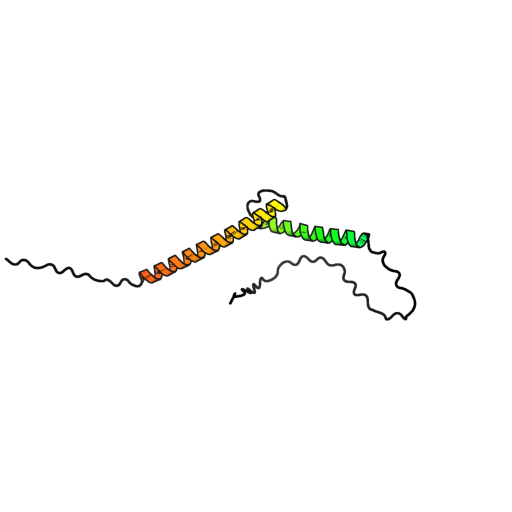.62 94 LYS A C 1
ATOM 759 O O . LYS A 1 94 ? -11.286 -0.826 16.607 1.00 97.62 94 LYS A O 1
ATOM 764 N N . ILE A 1 95 ? -9.795 -1.956 15.363 1.00 97.62 95 ILE A N 1
ATOM 765 C CA . ILE A 1 95 ? -10.248 -3.292 15.782 1.00 97.62 95 ILE A CA 1
ATOM 766 C C . ILE A 1 95 ? -10.117 -3.445 17.300 1.00 97.62 95 ILE A C 1
ATOM 768 O O . ILE A 1 95 ? -11.096 -3.792 17.955 1.00 97.62 95 ILE A O 1
ATOM 772 N N . ARG A 1 96 ? -8.955 -3.104 17.874 1.00 96.50 96 ARG A N 1
ATOM 773 C CA . ARG A 1 96 ? -8.730 -3.197 19.327 1.00 96.50 96 ARG A CA 1
ATOM 774 C C . ARG A 1 96 ? -9.714 -2.343 20.125 1.00 96.50 96 ARG A C 1
ATOM 776 O O . ARG A 1 96 ? -10.244 -2.817 21.122 1.00 96.50 96 ARG A O 1
ATOM 783 N N . VAL A 1 97 ? -9.969 -1.106 19.695 1.00 96.38 97 VAL A N 1
ATOM 784 C CA . VAL A 1 97 ? -10.931 -0.208 20.360 1.00 96.38 97 VAL A CA 1
ATOM 785 C C . VAL A 1 97 ? -12.352 -0.771 20.286 1.00 96.38 97 VAL A C 1
ATOM 787 O O . VAL A 1 97 ? -13.030 -0.868 21.303 1.00 96.38 97 VAL A O 1
ATOM 790 N N . MET A 1 98 ? -12.795 -1.228 19.115 1.00 95.88 98 MET A N 1
ATOM 791 C CA . MET A 1 98 ? -14.133 -1.816 18.976 1.00 95.88 98 MET A CA 1
ATOM 792 C C . MET A 1 98 ? -14.297 -3.096 19.810 1.00 95.88 98 MET A C 1
ATOM 794 O O . MET A 1 98 ? -15.367 -3.360 20.363 1.00 95.88 98 MET A O 1
ATOM 798 N N . GLU A 1 99 ? -13.245 -3.908 19.930 1.00 94.69 99 GLU A N 1
ATOM 799 C CA . GLU A 1 99 ? -13.251 -5.105 20.772 1.00 94.69 99 GLU A CA 1
ATOM 800 C C . GLU A 1 99 ? -13.345 -4.767 22.264 1.00 94.69 99 GLU A C 1
ATOM 802 O O . GLU A 1 99 ? -14.108 -5.420 22.984 1.00 94.69 99 GLU A O 1
ATOM 807 N N . THR A 1 100 ? -12.621 -3.749 22.741 1.00 93.00 100 THR A N 1
ATOM 808 C CA . THR A 1 100 ? -12.705 -3.317 24.143 1.00 93.00 100 THR A CA 1
ATOM 809 C C . THR A 1 100 ? -14.064 -2.699 24.455 1.00 93.00 100 THR A C 1
ATOM 811 O O . THR A 1 100 ? -14.664 -3.052 25.472 1.00 93.00 100 THR A O 1
ATOM 814 N N . GLU A 1 101 ? -14.609 -1.870 23.565 1.00 91.31 101 GLU A N 1
ATOM 815 C CA . GLU A 1 101 ? -15.956 -1.306 23.692 1.00 91.31 101 GLU A CA 1
ATOM 816 C C . GLU A 1 101 ? -17.020 -2.408 23.763 1.00 91.31 101 GLU A C 1
ATOM 818 O O . GLU A 1 101 ? -17.847 -2.424 24.678 1.00 91.31 101 GLU A O 1
ATOM 823 N N . LYS A 1 102 ? -16.957 -3.404 22.869 1.00 89.94 102 LYS A N 1
ATOM 824 C CA . LYS A 1 102 ? -17.862 -4.562 22.897 1.00 89.94 102 LYS A CA 1
ATOM 825 C C . LYS A 1 102 ? -17.767 -5.328 24.219 1.00 89.94 102 LYS A C 1
ATOM 827 O O . LYS A 1 102 ? -18.790 -5.754 24.761 1.00 89.94 102 LYS A O 1
ATOM 832 N N . GLN A 1 103 ? -16.562 -5.500 24.765 1.00 84.62 103 GLN A N 1
ATOM 833 C CA . GLN A 1 103 ? -16.372 -6.140 26.069 1.00 84.62 103 GLN A CA 1
ATOM 834 C C . GLN A 1 103 ? -16.954 -5.307 27.218 1.00 84.62 103 GLN A C 1
ATOM 836 O O . GLN A 1 103 ? -17.582 -5.875 28.113 1.00 84.62 103 GLN A O 1
ATOM 841 N N . MET A 1 104 ? -16.787 -3.983 27.200 1.00 80.12 104 MET A N 1
ATOM 842 C CA . MET A 1 104 ? -17.361 -3.088 28.211 1.00 80.12 104 MET A CA 1
ATOM 843 C C . MET A 1 104 ? -18.892 -3.096 28.169 1.00 80.12 104 MET A C 1
ATOM 845 O O . MET A 1 104 ? -19.529 -3.227 29.214 1.00 80.12 104 MET A O 1
ATOM 849 N N . VAL A 1 105 ? -19.492 -3.069 26.974 1.00 79.94 105 VAL A N 1
ATOM 850 C CA . VAL A 1 105 ? -20.949 -3.189 26.795 1.00 79.94 105 VAL A CA 1
ATOM 851 C C . VAL A 1 105 ? -21.460 -4.542 27.304 1.00 79.94 105 VAL A C 1
ATOM 853 O O . VAL A 1 105 ? -22.485 -4.605 27.983 1.00 79.94 105 VAL A O 1
ATOM 856 N N . ASN A 1 106 ? -20.735 -5.633 27.044 1.00 70.00 106 ASN A N 1
ATOM 857 C CA . ASN A 1 106 ? -21.105 -6.958 27.547 1.00 70.00 106 ASN A CA 1
ATOM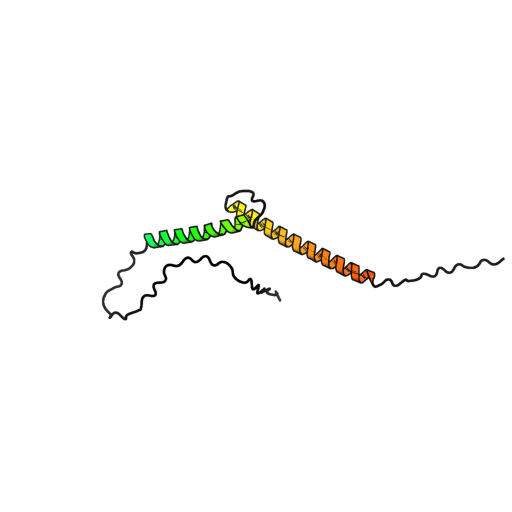 858 C C . ASN A 1 106 ? -20.969 -7.075 29.074 1.00 70.00 106 ASN A C 1
ATOM 860 O O . ASN A 1 106 ? -21.811 -7.707 29.710 1.00 70.00 106 ASN A O 1
ATOM 864 N N . LYS A 1 107 ? -19.963 -6.434 29.685 1.00 66.56 107 LYS A N 1
ATOM 865 C CA . LYS A 1 107 ? -19.823 -6.366 31.149 1.00 66.56 107 LYS A CA 1
ATOM 866 C C . LYS A 1 107 ? -20.933 -5.524 31.786 1.00 66.56 107 LYS A C 1
ATOM 868 O O . LYS A 1 107 ? -21.505 -5.949 32.782 1.00 66.56 107 LYS A O 1
ATOM 873 N N . GLY A 1 108 ? -21.322 -4.400 31.180 1.00 57.78 108 GLY A N 1
ATOM 874 C CA . GLY A 1 108 ? -22.448 -3.577 31.645 1.00 57.78 108 GLY A CA 1
ATOM 875 C C . GLY A 1 108 ? -23.797 -4.314 31.652 1.00 57.78 108 GLY A C 1
ATOM 876 O O . GLY A 1 108 ? -24.609 -4.103 32.550 1.00 57.78 108 GLY A O 1
ATOM 877 N N . LYS A 1 109 ? -24.013 -5.252 30.717 1.00 55.34 109 LYS A N 1
ATOM 878 C CA . LYS A 1 109 ? -25.195 -6.137 30.715 1.00 55.34 109 LYS A CA 1
ATOM 879 C C . LYS A 1 109 ? -25.186 -7.169 31.850 1.00 55.34 109 LYS A C 1
ATOM 881 O O . LYS A 1 109 ? -26.257 -7.541 32.316 1.00 55.34 109 LYS A O 1
ATOM 886 N N . GLN A 1 110 ? -24.013 -7.590 32.325 1.00 45.31 110 GLN A N 1
ATOM 887 C CA . GLN A 1 110 ? -23.886 -8.521 33.458 1.00 45.31 110 GLN A CA 1
ATOM 888 C C . GLN A 1 110 ? -24.177 -7.826 34.802 1.00 45.31 110 GLN A C 1
ATOM 890 O O . GLN A 1 110 ? -24.807 -8.414 35.675 1.00 45.31 110 GLN A O 1
ATOM 895 N N . PHE A 1 111 ? -23.819 -6.544 34.955 1.00 48.81 111 PHE A N 1
ATOM 896 C CA . PHE A 1 111 ? -24.130 -5.768 36.168 1.00 48.81 111 PHE A CA 1
ATOM 897 C C . PHE A 1 111 ? -25.589 -5.291 36.249 1.00 48.81 111 PHE A C 1
ATOM 899 O O . PHE A 1 111 ? -26.091 -5.039 37.342 1.00 48.81 111 PHE A O 1
ATOM 906 N N . ALA A 1 112 ? -26.308 -5.216 35.125 1.00 50.91 112 ALA A N 1
ATOM 907 C CA . ALA A 1 112 ? -27.741 -4.915 35.125 1.00 50.91 112 ALA A CA 1
ATOM 908 C C . ALA A 1 112 ? -28.616 -6.079 35.645 1.00 50.91 112 ALA A C 1
ATOM 910 O O . ALA A 1 112 ? -29.794 -5.862 35.928 1.00 50.91 112 ALA A O 1
ATOM 911 N N . GLY A 1 113 ? -28.048 -7.286 35.792 1.00 47.09 113 GLY A N 1
ATOM 912 C CA . GLY A 1 113 ? -28.725 -8.479 36.314 1.00 47.09 113 GLY A CA 1
ATOM 913 C C . GLY A 1 113 ? -28.641 -8.676 37.833 1.00 47.09 113 GLY A C 1
ATOM 914 O O . GLY A 1 113 ? -29.388 -9.491 38.359 1.00 47.09 113 GLY A O 1
ATOM 915 N N . SER A 1 114 ? -27.800 -7.919 38.549 1.00 51.59 114 SER A N 1
ATOM 916 C CA . SER A 1 114 ? -27.663 -8.013 40.013 1.00 51.59 114 SER A CA 1
ATOM 917 C C . SER A 1 114 ? -28.094 -6.703 40.669 1.00 51.59 114 SER A C 1
ATOM 919 O O . SER A 1 114 ? -27.309 -5.984 41.282 1.00 51.59 114 SER A O 1
ATOM 921 N N . ARG A 1 115 ? -29.379 -6.360 40.532 1.00 57.78 115 ARG A N 1
ATOM 922 C CA . ARG A 1 115 ? -30.015 -5.442 41.482 1.00 57.78 115 ARG A CA 1
ATOM 923 C C . ARG A 1 115 ? -30.392 -6.246 42.719 1.00 57.78 115 ARG A C 1
ATOM 925 O O . ARG A 1 115 ? -31.571 -6.503 42.948 1.00 57.78 115 ARG A O 1
ATOM 932 N N . ASP A 1 116 ? -29.402 -6.596 43.532 1.00 54.62 116 ASP A N 1
ATOM 933 C CA . ASP A 1 116 ? -29.696 -6.834 44.938 1.00 54.62 116 ASP A CA 1
ATOM 934 C C . ASP A 1 116 ? -30.082 -5.481 45.529 1.00 54.62 116 ASP A C 1
ATOM 936 O O . ASP A 1 116 ? -29.262 -4.639 45.893 1.00 54.62 116 ASP A O 1
ATOM 940 N N . CYS A 1 117 ? -31.391 -5.245 45.530 1.00 52.06 117 CYS A N 1
ATOM 941 C CA . CYS A 1 117 ? -32.058 -4.265 46.357 1.00 52.06 117 CYS A CA 1
ATOM 942 C C . CYS A 1 117 ? -31.696 -4.585 47.813 1.00 52.06 117 CYS A C 1
ATOM 944 O O . CYS A 1 117 ? -32.429 -5.276 48.523 1.00 52.06 117 CYS A O 1
ATOM 946 N N . VAL A 1 118 ? -30.568 -4.063 48.295 1.00 54.06 118 VAL A N 1
ATOM 947 C CA . VAL A 1 118 ? -30.366 -3.906 49.731 1.00 54.06 118 VAL A CA 1
ATOM 948 C C . VAL A 1 118 ? -31.318 -2.792 50.144 1.00 54.06 118 VAL A C 1
ATOM 950 O O . VAL A 1 118 ? -31.002 -1.605 50.115 1.00 54.06 118 VAL A O 1
ATOM 953 N N . ARG A 1 119 ? -32.558 -3.189 50.445 1.00 56.50 119 ARG A N 1
ATOM 954 C CA . ARG A 1 119 ? -33.577 -2.353 51.070 1.00 56.50 119 ARG A CA 1
ATOM 955 C C . ARG A 1 119 ? -33.023 -1.960 52.435 1.00 56.50 119 ARG A C 1
ATOM 957 O O . ARG A 1 119 ? -33.264 -2.652 53.420 1.00 56.50 119 ARG A O 1
ATOM 964 N N . VAL A 1 120 ? -32.276 -0.861 52.498 1.00 58.72 120 VAL A N 1
ATOM 965 C CA . VAL A 1 120 ? -31.902 -0.235 53.765 1.00 58.72 120 VAL A CA 1
ATOM 966 C C . VAL A 1 120 ? -33.209 0.213 54.413 1.00 58.72 120 VAL A C 1
ATOM 968 O O . VAL A 1 120 ? -33.790 1.237 54.054 1.00 58.72 120 VAL A O 1
ATOM 971 N N . LYS A 1 121 ? -33.747 -0.615 55.312 1.00 60.34 121 LYS A N 1
ATOM 972 C CA . LYS A 1 121 ? -34.864 -0.225 56.164 1.00 60.34 121 LYS A CA 1
ATOM 973 C C . LYS A 1 121 ? -34.308 0.760 57.181 1.00 60.34 121 LYS A C 1
ATOM 975 O O . LYS A 1 121 ? -33.756 0.362 58.199 1.00 60.34 121 LYS A O 1
ATOM 980 N N . PHE A 1 122 ? -34.447 2.046 56.885 1.00 56.00 122 PHE A N 1
ATOM 981 C CA . PHE A 1 122 ? -34.321 3.079 57.899 1.00 56.00 122 PHE A CA 1
ATOM 982 C C . PHE A 1 122 ? -35.478 2.891 58.887 1.00 56.00 122 PHE A C 1
ATOM 984 O O . PHE A 1 122 ? -36.644 3.098 58.546 1.00 56.00 122 PHE A O 1
ATOM 991 N N . ALA A 1 123 ? -35.162 2.407 60.086 1.00 69.19 123 ALA A N 1
ATOM 992 C CA . ALA A 1 123 ? -36.100 2.364 61.195 1.00 69.19 123 ALA A CA 1
ATOM 993 C C . ALA A 1 123 ? -36.301 3.800 61.696 1.00 69.19 123 ALA A C 1
ATOM 995 O O . ALA A 1 123 ? -35.364 4.424 62.186 1.00 69.19 123 ALA A O 1
ATOM 996 N N . ILE A 1 124 ? -37.511 4.333 61.536 1.00 68.38 124 ILE A N 1
ATOM 997 C CA . ILE A 1 124 ? -37.903 5.615 62.127 1.00 68.38 124 ILE A CA 1
ATOM 998 C C . ILE A 1 124 ? -38.363 5.320 63.562 1.00 68.38 124 ILE A C 1
ATOM 1000 O O . ILE A 1 124 ? -39.348 4.592 63.725 1.00 68.38 124 ILE A O 1
ATOM 1004 N N . PRO A 1 125 ? -37.687 5.835 64.604 1.00 64.56 125 PRO A N 1
ATOM 1005 C CA . PRO A 1 125 ? -38.151 5.669 65.971 1.00 64.56 125 PRO A CA 1
ATOM 1006 C C . PRO A 1 125 ? -39.418 6.504 66.185 1.00 64.56 125 PRO A C 1
ATOM 1008 O O . PRO A 1 125 ? -39.461 7.699 65.890 1.00 64.56 125 PRO A O 1
ATOM 1011 N N . LYS A 1 126 ? -40.471 5.850 66.681 1.00 69.19 126 LYS A N 1
ATOM 1012 C CA . LYS A 1 126 ? -41.706 6.506 67.112 1.00 69.19 126 LYS A CA 1
ATOM 1013 C C . LYS A 1 126 ? -41.422 7.289 68.391 1.00 69.19 126 LYS A C 1
ATOM 1015 O O . LYS A 1 126 ? -41.154 6.687 69.425 1.00 69.19 126 LYS A O 1
ATOM 1020 N N . GLN A 1 127 ? -41.499 8.612 68.313 1.00 67.75 127 GLN A N 1
ATOM 1021 C CA . GLN A 1 127 ? -41.661 9.457 69.493 1.00 67.75 127 GLN A CA 1
ATOM 1022 C C . GLN A 1 127 ? -43.141 9.337 69.899 1.00 67.75 127 GLN A C 1
ATOM 1024 O O . GLN A 1 127 ? -44.024 9.662 69.103 1.00 67.75 127 GLN A O 1
ATOM 1029 N N . ASN A 1 128 ? -43.404 8.773 71.076 1.00 60.19 128 ASN A N 1
ATOM 1030 C CA . ASN A 1 128 ? -44.730 8.721 71.689 1.00 60.19 128 ASN A CA 1
ATOM 1031 C C . ASN A 1 128 ? -44.906 9.936 72.610 1.00 60.19 128 ASN A C 1
ATOM 1033 O O . ASN A 1 128 ? -43.984 10.211 73.370 1.00 60.19 128 ASN A O 1
ATOM 1037 N N . ALA A 1 129 ? -46.115 10.512 72.563 1.00 51.97 129 ALA A N 1
ATOM 1038 C CA . ALA A 1 129 ? -46.773 11.399 73.537 1.00 51.97 129 ALA A CA 1
ATOM 1039 C C . ALA A 1 129 ? -46.081 12.727 73.892 1.00 51.97 129 ALA A C 1
ATOM 1041 O O . ALA A 1 129 ? -45.058 12.718 74.608 1.00 51.97 129 ALA A O 1
#

Secondary structure (DSSP, 8-state):
------------------------------PPS-S------STTHHHHHHHHHHHHHHHHTHHHHHHHSSS-S-SSHHHHHHHHHHHHHHHHHHHHHHHHHHHHHHHHHHHTT----------------

Sequence (129 aa):
MVDGFNVQTRVSSSELLKDESSTQIDERKPRKRGRKPDNGREEPLNNVEAERQRRKKLNQRFYPLRAVVPNISKMDKASLLGDAITYITDLQMKIRVMETEKQMVNKGKQFAGSRDCVRVKFAIPKQNA

Foldseek 3Di:
DPDDDDDPDPDDDDDDPDDDDDDPPDDDDDDDDDDDPPDDDVPPPVVVVVVVVVVVVVVVVVVVLVVPQPDQPDPDPVSSVVSSVVVVVVVVVVVVVVVVVVVVVVVVVVVVPDPPPPVPPPDDDDDDD

pLDDT: mean 72.27, std 22.28, range [31.33, 98.12]